Protein AF-A0A662VL07-F1 (afdb_monomer_lite)

pLDDT: mean 71.23, std 17.54, range [29.67, 93.69]

Radius of gyration: 22.95 Å; chains: 1; bounding box: 59×37×49 Å

Secondary structure (DSSP, 8-state):
-----HHHHHHHHHHS-HHHHHHHHHHTT----S-HHHHHHHHHHHS-HHHHHHHTTPPPPP-------S------------HHHHHHHHHHHHTT------SSHHHHHHHHHHHHHHHHHTTT--EEE---S---SS-PPPSEEETTTEEE-----SSHHHHHHHHHHHHHHHHH--

Foldseek 3Di:
DDADDLVVQLVVLLPDDLVVLLVLCVVLVHDSDDDSNVSSVRNSVSDDSCVSCVSVVHHHDDDDDDDDDDDDDDDDDDPPPPLVVVVVVLVVQVVPDDDDDDDAQVRVLVRSQVVLCVVCVVVVKDKDAPPPDDPPDDDDDAGIDINVRDGDHDFDDPDDVSVVVVVVVVVVVVVVPD

Structure (mmCIF, N/CA/C/O backbone):
data_AF-A0A662VL07-F1
#
_entry.id   AF-A0A662VL07-F1
#
loop_
_atom_site.group_PDB
_atom_site.id
_atom_site.type_symbol
_atom_site.label_atom_id
_atom_site.label_alt_id
_atom_site.label_comp_id
_atom_site.label_asym_id
_atom_site.label_entity_id
_atom_site.label_seq_id
_atom_site.pdbx_PDB_ins_code
_atom_site.Cartn_x
_atom_site.Cartn_y
_atom_site.Cartn_z
_atom_site.occupancy
_atom_site.B_iso_or_equiv
_atom_site.auth_seq_id
_atom_site.auth_comp_id
_atom_site.auth_asym_id
_atom_site.auth_atom_id
_atom_site.pdbx_PDB_model_num
ATOM 1 N N . MET A 1 1 ? -31.780 13.575 26.450 1.00 46.44 1 MET A N 1
ATOM 2 C CA . MET A 1 1 ? -31.490 13.233 25.039 1.00 46.44 1 MET A CA 1
ATOM 3 C C . MET A 1 1 ? -32.294 11.991 24.682 1.00 46.44 1 MET A C 1
ATOM 5 O O . MET A 1 1 ? -32.248 11.029 25.443 1.00 46.44 1 MET A O 1
ATOM 9 N N . ALA A 1 2 ? -33.112 12.054 23.628 1.00 50.84 2 ALA A N 1
ATOM 10 C CA . ALA A 1 2 ? -34.028 10.975 23.256 1.00 50.84 2 ALA A CA 1
ATOM 11 C C . ALA A 1 2 ? -33.250 9.715 22.836 1.00 50.84 2 ALA A C 1
ATOM 13 O O . ALA A 1 2 ? -32.258 9.798 22.115 1.00 50.84 2 ALA A O 1
ATOM 14 N N . LYS A 1 3 ? -33.673 8.549 23.334 1.00 58.91 3 LYS A N 1
ATOM 15 C CA . LYS A 1 3 ? -33.027 7.258 23.057 1.00 58.91 3 LYS A CA 1
ATOM 16 C C . LYS A 1 3 ? -33.346 6.824 21.624 1.00 58.91 3 LYS A C 1
ATOM 18 O O . LYS A 1 3 ? -34.518 6.778 21.264 1.00 58.91 3 LYS A O 1
ATOM 23 N N . LEU A 1 4 ? -32.336 6.440 20.837 1.00 62.88 4 LEU A N 1
ATOM 24 C CA . LEU A 1 4 ? -32.559 5.906 19.491 1.00 62.88 4 LEU A CA 1
ATOM 25 C C . LEU A 1 4 ? -33.077 4.457 19.572 1.00 62.88 4 LEU A C 1
ATOM 27 O O . LEU A 1 4 ? -32.320 3.504 19.746 1.00 62.88 4 LEU A O 1
ATOM 31 N N . THR A 1 5 ? -34.391 4.300 19.468 1.00 76.56 5 THR A N 1
ATOM 32 C CA . THR A 1 5 ? -35.091 3.020 19.289 1.00 76.56 5 THR A CA 1
ATOM 33 C C . THR A 1 5 ? -35.332 2.743 17.801 1.00 76.56 5 THR A C 1
ATOM 35 O O . THR A 1 5 ? -35.252 3.656 16.981 1.00 76.56 5 THR A O 1
ATOM 38 N N . ARG A 1 6 ? -35.675 1.500 17.418 1.00 73.12 6 ARG A N 1
ATOM 39 C CA . ARG A 1 6 ? -36.052 1.191 16.019 1.00 73.12 6 ARG A CA 1
ATOM 40 C C . ARG A 1 6 ? -37.225 2.039 15.531 1.00 73.12 6 ARG A C 1
ATOM 42 O O . ARG A 1 6 ? -37.226 2.436 14.376 1.00 73.12 6 ARG A O 1
ATOM 49 N N . LYS A 1 7 ? -38.174 2.352 16.418 1.00 75.00 7 LYS A N 1
ATOM 50 C CA . LYS A 1 7 ? -39.328 3.198 16.104 1.00 75.00 7 LYS A CA 1
ATOM 51 C C . LYS A 1 7 ? -38.905 4.640 15.810 1.00 75.00 7 LYS A C 1
ATOM 53 O O . LYS A 1 7 ? -39.209 5.152 14.745 1.00 75.00 7 LYS A O 1
ATOM 58 N N . THR A 1 8 ? -38.104 5.240 16.688 1.00 77.06 8 THR A N 1
ATOM 59 C CA . THR A 1 8 ? -37.592 6.605 16.470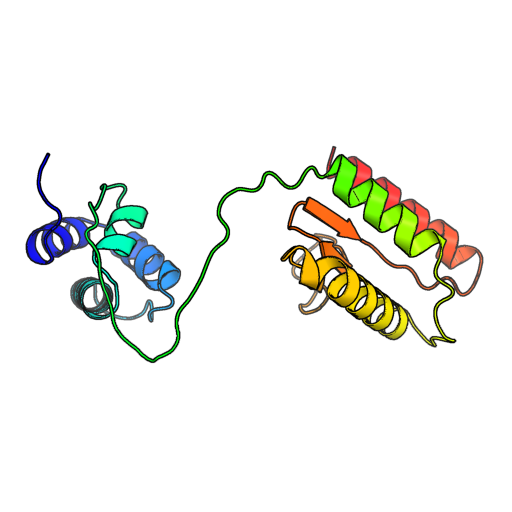 1.00 77.06 8 THR A CA 1
ATOM 60 C C . THR A 1 8 ? -36.631 6.677 15.281 1.00 77.06 8 THR A C 1
ATOM 62 O O . THR A 1 8 ? -36.611 7.666 14.568 1.00 77.06 8 THR A O 1
ATOM 65 N N . ALA A 1 9 ? -35.842 5.626 15.024 1.00 74.94 9 ALA A N 1
ATOM 66 C CA . ALA A 1 9 ? -34.992 5.554 13.836 1.00 74.94 9 ALA A CA 1
ATOM 67 C C . ALA A 1 9 ? -35.822 5.468 12.545 1.00 74.94 9 ALA A C 1
ATOM 69 O O . ALA A 1 9 ? -35.445 6.069 11.547 1.00 74.94 9 ALA A O 1
ATOM 70 N N . ALA A 1 10 ? -36.953 4.758 12.565 1.00 79.88 10 ALA A N 1
ATOM 71 C CA . ALA A 1 10 ? -37.881 4.721 11.441 1.00 79.88 10 ALA A CA 1
ATOM 72 C C . ALA A 1 10 ? -38.512 6.087 11.171 1.00 79.88 10 ALA A C 1
ATOM 74 O O . ALA A 1 10 ? -38.593 6.490 10.015 1.00 79.88 10 ALA A O 1
ATOM 75 N N . GLU A 1 11 ? -38.904 6.803 12.226 1.00 79.12 11 GLU A N 1
ATOM 76 C CA . GLU A 1 11 ? -39.433 8.167 12.131 1.00 79.12 11 GLU A CA 1
ATOM 77 C C . GLU A 1 11 ? -38.391 9.105 11.499 1.00 79.12 11 GLU A C 1
ATOM 79 O O . GLU A 1 11 ? -38.674 9.705 10.465 1.00 79.12 11 GLU A O 1
ATOM 84 N N . PHE A 1 12 ? -37.146 9.105 11.994 1.00 79.44 12 PHE A N 1
ATOM 85 C CA . PHE A 1 12 ? -36.059 9.901 11.405 1.00 79.44 12 PHE A CA 1
ATOM 86 C C . PHE A 1 12 ? -35.769 9.545 9.943 1.00 79.44 12 PHE A C 1
ATOM 88 O O . PHE A 1 12 ? -35.654 10.430 9.102 1.00 79.44 12 PHE A O 1
ATOM 95 N N . LEU A 1 13 ? -35.663 8.256 9.609 1.00 81.19 13 LEU A N 1
ATOM 96 C CA . LEU A 1 13 ? -35.407 7.832 8.229 1.00 81.19 13 LEU A CA 1
ATOM 97 C C . LEU A 1 13 ? -36.575 8.182 7.292 1.00 81.19 13 LEU A C 1
ATOM 99 O O . LEU A 1 13 ? -36.358 8.455 6.114 1.00 81.19 13 LEU A O 1
ATOM 103 N N . SER A 1 14 ? -37.808 8.201 7.795 1.00 82.81 14 SER A N 1
ATOM 104 C CA . SER A 1 14 ? -38.985 8.552 6.991 1.00 82.81 14 SER A CA 1
ATOM 105 C C . SER A 1 14 ? -39.038 10.044 6.651 1.00 82.81 14 SER A C 1
ATOM 107 O O . SER A 1 14 ? -39.623 10.410 5.628 1.00 82.81 14 SER A O 1
ATOM 109 N N . GLU A 1 15 ? -38.392 10.899 7.447 1.00 80.50 15 GLU A N 1
ATOM 110 C CA . GLU A 1 15 ? -38.257 12.338 7.183 1.00 80.50 15 GLU A CA 1
ATOM 111 C C . GLU A 1 15 ? -37.183 12.654 6.130 1.00 80.50 15 GLU A C 1
ATOM 113 O O . GLU A 1 15 ? -37.307 13.641 5.403 1.00 80.50 15 GLU A O 1
ATOM 118 N N . LEU A 1 16 ? -36.179 11.785 5.974 1.00 77.88 16 LEU A N 1
ATOM 119 C CA . LEU A 1 16 ? -35.104 11.965 4.994 1.00 77.88 16 LEU A CA 1
ATOM 120 C C . LEU A 1 16 ? -35.604 11.877 3.552 1.00 77.88 16 LEU A C 1
ATOM 122 O O . LEU A 1 16 ? -36.609 11.231 3.242 1.00 77.88 16 LEU A O 1
ATOM 126 N N . LYS A 1 17 ? -34.891 12.510 2.624 1.00 83.25 17 LYS A N 1
ATOM 127 C CA . LYS A 1 17 ? -35.193 12.416 1.193 1.00 83.25 17 LYS A CA 1
ATOM 128 C C . LYS A 1 17 ? -34.820 11.039 0.657 1.00 83.25 17 LYS A C 1
ATOM 130 O O . LYS A 1 17 ? -33.956 10.339 1.175 1.00 83.25 17 LYS A O 1
ATOM 135 N N . ARG A 1 18 ? -35.472 10.640 -0.438 1.00 78.94 18 ARG A N 1
ATOM 136 C CA . ARG A 1 18 ? -35.228 9.333 -1.065 1.00 78.94 18 ARG A CA 1
ATOM 137 C C . ARG A 1 18 ? -33.759 9.146 -1.454 1.00 78.94 18 ARG A C 1
ATOM 139 O O . ARG A 1 18 ? -33.262 8.034 -1.341 1.00 78.94 18 ARG A O 1
ATOM 146 N N . ASP A 1 19 ? -33.078 10.200 -1.892 1.00 74.69 19 ASP A N 1
ATOM 147 C CA . ASP A 1 19 ? -31.667 10.113 -2.277 1.00 74.69 19 ASP A CA 1
ATOM 148 C C . ASP A 1 19 ? -30.738 9.996 -1.061 1.00 74.69 19 ASP A C 1
ATOM 150 O O . ASP A 1 19 ? -29.840 9.162 -1.078 1.00 74.69 19 ASP A O 1
ATOM 154 N N . GLU A 1 20 ? -31.044 10.673 0.048 1.00 73.75 20 GLU A N 1
ATOM 155 C CA . GLU A 1 20 ? -30.339 10.488 1.329 1.00 73.75 20 GLU A CA 1
ATOM 156 C C . GLU A 1 20 ? -30.501 9.047 1.843 1.00 73.75 20 GLU A C 1
ATOM 158 O O . GLU A 1 20 ? -29.554 8.422 2.315 1.00 73.75 20 GLU A O 1
ATOM 163 N N . LEU A 1 21 ? -31.687 8.454 1.674 1.00 76.62 21 LEU A N 1
ATOM 164 C CA . LEU A 1 21 ? -31.917 7.045 2.003 1.00 76.62 21 LEU A CA 1
ATOM 165 C C . LEU A 1 21 ? -31.136 6.089 1.097 1.00 76.62 21 LEU A C 1
ATOM 167 O O . LEU A 1 21 ? -30.690 5.044 1.566 1.00 76.62 21 LEU A O 1
ATOM 171 N N . LYS A 1 22 ? -30.936 6.426 -0.183 1.00 79.06 22 LYS A N 1
ATOM 172 C CA . LYS A 1 22 ? -30.072 5.635 -1.072 1.00 79.06 22 LYS A CA 1
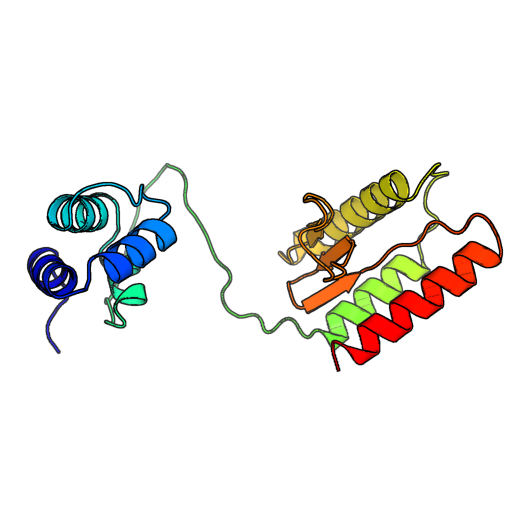ATOM 173 C C . LYS A 1 22 ? -28.615 5.727 -0.652 1.00 79.06 22 LYS A C 1
ATOM 175 O O . LYS A 1 22 ? -27.933 4.710 -0.680 1.00 79.06 22 LYS A O 1
ATOM 180 N N . GLU A 1 23 ? -28.148 6.905 -0.250 1.00 74.50 23 GLU A N 1
ATOM 181 C CA . GLU A 1 23 ? -26.790 7.082 0.263 1.00 74.50 23 GLU A CA 1
ATOM 182 C C . GLU A 1 23 ? -26.580 6.262 1.535 1.00 74.50 23 GLU A C 1
ATOM 184 O O . GLU A 1 23 ? -25.620 5.501 1.618 1.00 74.50 23 GLU A O 1
ATOM 189 N N . ILE A 1 24 ? -27.525 6.315 2.479 1.00 74.94 24 ILE A N 1
ATOM 190 C CA . ILE A 1 24 ? -27.494 5.492 3.695 1.00 74.94 24 ILE A CA 1
ATOM 191 C C . ILE A 1 24 ? -27.516 4.003 3.339 1.00 74.94 24 ILE A C 1
ATOM 193 O O . ILE A 1 24 ? -26.668 3.252 3.817 1.00 74.94 24 ILE A O 1
ATOM 197 N N . ALA A 1 25 ? -28.420 3.561 2.462 1.00 75.44 25 ALA A N 1
ATOM 198 C CA . ALA A 1 25 ? -28.446 2.176 1.995 1.00 75.44 25 ALA A CA 1
ATOM 199 C C . ALA A 1 25 ? -27.106 1.766 1.356 1.00 75.44 25 ALA A C 1
ATOM 201 O O . ALA A 1 25 ? -26.572 0.712 1.699 1.00 75.44 25 ALA A O 1
ATOM 202 N N . SER A 1 26 ? -26.521 2.619 0.512 1.00 74.81 26 SER A N 1
ATOM 203 C CA . SER A 1 26 ? -25.231 2.384 -0.144 1.00 74.81 26 SER A CA 1
ATOM 204 C C . SER A 1 26 ? -24.075 2.306 0.853 1.00 74.81 26 SER A C 1
ATOM 206 O O . SER A 1 26 ? -23.217 1.437 0.713 1.00 74.81 26 SER A O 1
ATOM 208 N N . MET A 1 27 ? -24.060 3.159 1.883 1.00 71.19 27 MET A N 1
ATOM 209 C CA . MET A 1 27 ? -23.063 3.117 2.962 1.00 71.19 27 MET A CA 1
ATOM 210 C C . MET A 1 27 ? -23.091 1.783 3.716 1.00 71.19 27 MET A C 1
ATOM 212 O O . MET A 1 27 ? -22.056 1.305 4.176 1.00 71.19 27 MET A O 1
ATOM 216 N N . PHE A 1 28 ? -24.266 1.159 3.813 1.00 74.12 28 PHE A N 1
ATOM 217 C CA . PHE A 1 28 ? -24.436 -0.167 4.404 1.00 74.12 28 PHE A CA 1
ATOM 218 C C . PHE A 1 28 ? -24.341 -1.316 3.387 1.00 74.12 28 PHE A C 1
ATOM 220 O O . PHE A 1 28 ? -24.579 -2.466 3.755 1.00 74.12 28 PHE A O 1
ATOM 227 N N . GLY A 1 29 ? -23.994 -1.035 2.125 1.00 70.50 29 GLY A N 1
ATOM 228 C CA . GLY A 1 29 ? -23.894 -2.042 1.063 1.00 70.50 29 GLY A CA 1
ATOM 229 C C . GLY A 1 29 ? -25.236 -2.674 0.681 1.00 70.50 29 GLY A C 1
ATOM 230 O O . GLY A 1 29 ? -25.275 -3.783 0.152 1.00 70.50 29 GLY A O 1
ATOM 231 N N . LEU A 1 30 ? -26.347 -1.999 0.978 1.00 79.62 30 LEU A N 1
ATOM 232 C CA . LEU A 1 30 ? -27.693 -2.462 0.673 1.00 79.62 30 LEU A CA 1
ATOM 233 C C . LEU A 1 30 ? -28.115 -1.990 -0.724 1.00 79.62 30 LEU A C 1
ATOM 235 O O . LEU A 1 30 ? -27.725 -0.903 -1.157 1.00 79.62 30 LEU A O 1
ATOM 239 N N . PRO A 1 31 ? -28.968 -2.759 -1.423 1.00 76.19 31 PRO A N 1
ATOM 240 C CA . PRO A 1 31 ? -29.555 -2.316 -2.681 1.00 76.19 31 PRO A CA 1
ATOM 241 C C . PRO A 1 31 ? -30.209 -0.932 -2.550 1.00 76.19 31 PRO A C 1
ATOM 243 O O . PRO A 1 31 ? -30.966 -0.687 -1.609 1.00 76.19 31 PRO A O 1
ATOM 246 N N . ILE A 1 32 ? -29.941 -0.046 -3.512 1.00 80.81 32 ILE A N 1
ATOM 247 C CA . ILE A 1 32 ? -30.424 1.352 -3.542 1.00 80.81 32 ILE A CA 1
ATOM 248 C C . ILE A 1 32 ? -31.699 1.544 -4.384 1.00 80.81 32 ILE A C 1
ATOM 250 O O . ILE A 1 32 ? -32.211 2.654 -4.533 1.00 80.81 32 ILE A O 1
ATOM 254 N N . SER A 1 33 ? -32.209 0.466 -4.976 1.00 73.81 33 SER A N 1
ATOM 255 C CA . SER A 1 33 ? -33.427 0.460 -5.786 1.00 73.81 33 SER A CA 1
ATOM 256 C C . SER A 1 33 ? -34.682 0.288 -4.924 1.00 73.81 33 SER A C 1
ATOM 258 O O . SER A 1 33 ? -34.622 -0.260 -3.821 1.00 73.81 33 SER A O 1
ATOM 260 N N . GLY A 1 34 ? -35.829 0.735 -5.438 1.00 79.94 34 GLY A N 1
ATOM 261 C CA . GLY A 1 34 ? -37.125 0.590 -4.769 1.00 79.94 34 GLY A CA 1
ATOM 262 C C . GLY A 1 34 ? -37.756 1.902 -4.310 1.00 79.94 34 GLY A C 1
ATOM 263 O O . GLY A 1 34 ? -37.287 3.004 -4.644 1.00 79.94 34 GLY A O 1
ATOM 264 N N . THR A 1 35 ? -38.860 1.766 -3.582 1.00 84.00 35 THR A N 1
ATOM 265 C CA . THR A 1 35 ? -39.628 2.878 -3.008 1.00 84.00 35 THR A CA 1
ATOM 266 C C . THR A 1 35 ? -38.966 3.420 -1.739 1.00 84.00 35 THR A C 1
ATOM 268 O O . THR A 1 35 ? -38.038 2.829 -1.184 1.00 84.00 35 THR A O 1
ATOM 271 N N . LYS A 1 36 ? -39.413 4.594 -1.285 1.00 79.94 36 LYS A N 1
ATOM 272 C CA . LYS A 1 36 ? -38.879 5.226 -0.072 1.00 79.94 36 LYS A CA 1
ATOM 273 C C . LYS A 1 36 ? -39.073 4.320 1.152 1.00 79.94 36 LYS A C 1
ATOM 275 O O . LYS A 1 36 ? -38.124 4.087 1.893 1.00 79.94 36 LYS A O 1
ATOM 280 N N . ASP A 1 37 ? -40.261 3.744 1.293 1.00 81.62 37 ASP A N 1
ATOM 281 C CA . ASP A 1 37 ? -40.617 2.882 2.424 1.00 81.62 37 ASP A CA 1
ATOM 282 C C . ASP A 1 37 ? -39.865 1.546 2.395 1.00 81.62 37 ASP A C 1
ATOM 284 O O . ASP A 1 37 ? -39.450 1.032 3.439 1.00 81.62 37 ASP A O 1
ATOM 288 N N . GLU A 1 38 ? -39.607 1.011 1.196 1.00 80.06 38 GLU A N 1
ATOM 289 C CA . GLU A 1 38 ? -38.744 -0.157 1.011 1.00 80.06 38 GLU A CA 1
ATOM 290 C C . GLU A 1 38 ? -37.308 0.129 1.451 1.00 80.06 38 GLU A C 1
ATOM 292 O O . GLU A 1 38 ? -36.702 -0.710 2.118 1.00 80.06 38 GLU A O 1
ATOM 297 N N . LEU A 1 39 ? -36.764 1.309 1.126 1.00 80.94 39 LEU A N 1
ATOM 298 C CA . LEU A 1 39 ? -35.425 1.713 1.559 1.00 80.94 39 LEU A CA 1
ATOM 299 C C . LEU A 1 39 ? -35.356 1.857 3.083 1.00 80.94 39 LEU A C 1
ATOM 301 O O . LEU A 1 39 ? -34.456 1.286 3.696 1.00 80.94 39 LEU A O 1
ATOM 305 N N . VAL A 1 40 ? -36.328 2.529 3.711 1.00 83.75 40 VAL A N 1
ATOM 306 C CA . VAL A 1 40 ? -36.390 2.670 5.179 1.00 83.75 40 VAL A CA 1
ATOM 307 C C . VAL A 1 40 ? -36.466 1.299 5.857 1.00 83.75 40 VAL A C 1
ATOM 309 O O . VAL A 1 40 ? -35.671 0.996 6.751 1.00 83.75 40 VAL A O 1
ATOM 312 N N . SER A 1 41 ? -37.368 0.432 5.393 1.00 82.25 41 SER A N 1
ATOM 313 C CA . SER A 1 41 ? -37.545 -0.916 5.944 1.00 82.25 41 SER A CA 1
ATOM 314 C C . SER A 1 41 ? -36.288 -1.770 5.779 1.00 82.25 41 SER A C 1
ATOM 316 O O . SER A 1 41 ? -35.878 -2.473 6.708 1.00 82.25 41 SER A O 1
ATOM 318 N N . ARG A 1 42 ? -35.632 -1.679 4.616 1.00 84.88 42 ARG A N 1
ATOM 319 C CA . ARG A 1 42 ? -34.394 -2.405 4.308 1.00 84.88 42 ARG A CA 1
ATOM 320 C C . ARG A 1 42 ? -33.248 -1.948 5.198 1.00 84.88 42 ARG A C 1
ATOM 322 O O . ARG A 1 42 ? -32.543 -2.797 5.743 1.00 84.88 42 ARG A O 1
ATOM 329 N N . ILE A 1 43 ? -33.105 -0.639 5.384 1.00 82.12 43 ILE A N 1
ATOM 330 C CA . ILE A 1 43 ? -32.102 -0.046 6.265 1.00 82.12 43 ILE A CA 1
ATOM 331 C C . ILE A 1 43 ? -32.343 -0.511 7.707 1.00 82.12 43 ILE A C 1
ATOM 333 O O . ILE A 1 43 ? -31.445 -1.081 8.317 1.00 82.12 43 ILE A O 1
ATOM 337 N N . LEU A 1 44 ? -33.555 -0.390 8.251 1.00 84.19 44 LEU A N 1
ATOM 338 C CA . LEU A 1 44 ? -33.835 -0.782 9.643 1.00 84.19 44 LEU A CA 1
ATOM 339 C C . LEU A 1 44 ? -33.680 -2.283 9.918 1.00 84.19 44 LEU A C 1
ATOM 341 O O . LEU A 1 44 ? -33.315 -2.673 11.031 1.00 84.19 44 LEU A O 1
ATOM 345 N N . SER A 1 45 ? -33.980 -3.120 8.923 1.00 79.88 45 SER A N 1
ATOM 346 C CA . SER A 1 45 ? -33.937 -4.580 9.067 1.00 79.88 45 SER A CA 1
ATOM 347 C C . SER A 1 45 ? -32.518 -5.131 8.970 1.00 79.88 45 SER A C 1
ATOM 349 O O . SER A 1 45 ? -32.180 -6.074 9.683 1.00 79.88 45 SER A O 1
ATOM 351 N N . ASN A 1 46 ? -31.679 -4.528 8.123 1.00 77.25 46 ASN A N 1
ATOM 352 C CA . ASN A 1 46 ? -30.339 -5.039 7.824 1.00 77.25 46 ASN A CA 1
ATOM 353 C C . ASN A 1 46 ? -29.212 -4.267 8.518 1.00 77.25 46 ASN A C 1
ATOM 355 O O . ASN A 1 46 ? -28.056 -4.677 8.445 1.00 77.25 46 ASN A O 1
ATOM 359 N N . THR A 1 47 ? -29.521 -3.175 9.218 1.00 78.69 47 THR A N 1
ATOM 360 C CA . THR A 1 47 ? -28.515 -2.389 9.940 1.00 78.69 47 THR A CA 1
ATOM 361 C C . THR A 1 47 ? -28.710 -2.468 11.447 1.00 78.69 47 THR A C 1
ATOM 363 O O . THR A 1 47 ? -29.813 -2.609 11.986 1.00 78.69 47 THR A O 1
ATOM 366 N N . LYS A 1 48 ? -27.592 -2.383 12.169 1.00 79.38 48 LYS A N 1
ATOM 367 C CA . LYS A 1 48 ? -27.614 -2.272 13.625 1.00 79.38 48 LYS A CA 1
ATOM 368 C C . LYS A 1 48 ? -27.896 -0.824 13.985 1.00 79.38 48 LYS A C 1
ATOM 370 O O . LYS A 1 48 ? -27.241 0.074 13.466 1.00 79.38 48 LYS A O 1
ATOM 375 N N . LEU A 1 49 ? -28.786 -0.608 14.953 1.00 71.44 49 LEU A N 1
ATOM 376 C CA . LEU A 1 49 ? -29.090 0.727 15.478 1.00 71.44 49 LEU A CA 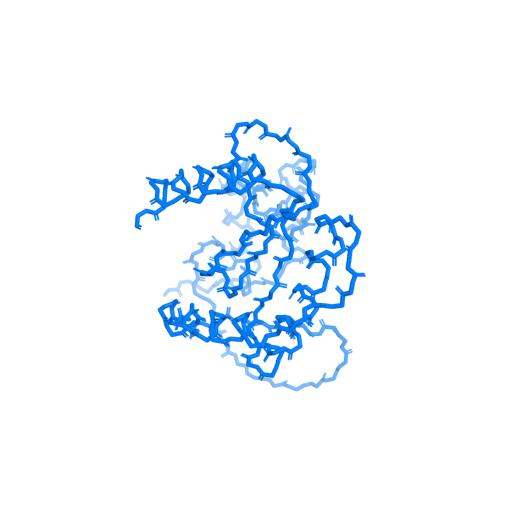1
ATOM 377 C C . LEU A 1 49 ? -27.830 1.496 15.882 1.00 71.44 49 LEU A C 1
ATOM 379 O O . LEU A 1 49 ? -27.768 2.695 15.670 1.00 71.44 49 LEU A O 1
ATOM 383 N N . SER A 1 50 ? -26.810 0.817 16.415 1.00 69.81 50 SER A N 1
ATOM 384 C CA . SER A 1 50 ? -25.540 1.444 16.790 1.00 69.81 50 SER A CA 1
ATOM 385 C C . SER A 1 50 ? -24.749 2.003 15.609 1.00 69.81 50 SER A C 1
ATOM 387 O O . SER A 1 50 ? -23.991 2.950 15.776 1.00 69.81 50 SER A O 1
ATOM 389 N N . ASP A 1 51 ? -24.871 1.382 14.440 1.00 70.12 51 ASP A N 1
ATOM 390 C CA . ASP A 1 51 ? -24.171 1.815 13.234 1.00 70.12 51 ASP A CA 1
ATOM 391 C C . ASP A 1 51 ? -25.020 2.836 12.474 1.00 70.12 51 ASP A C 1
ATOM 393 O O . ASP A 1 51 ? -24.494 3.847 12.019 1.00 70.12 51 ASP A O 1
ATOM 397 N N . LEU A 1 52 ? -26.344 2.658 12.480 1.00 75.25 52 LEU A N 1
ATOM 398 C CA . LEU A 1 52 ? -27.290 3.650 11.984 1.00 75.25 52 LEU A CA 1
ATOM 399 C C . LEU A 1 52 ? -27.178 4.983 12.737 1.00 75.25 52 LEU A C 1
ATOM 401 O O . LEU A 1 52 ? -27.166 6.045 12.128 1.00 75.25 52 LEU A O 1
ATOM 405 N N . ALA A 1 53 ? -27.037 4.925 14.062 1.00 72.50 53 ALA A N 1
ATOM 406 C CA . ALA A 1 53 ? -26.894 6.104 14.903 1.00 72.50 53 ALA A CA 1
ATOM 407 C C . ALA A 1 53 ? -25.640 6.915 14.539 1.00 72.50 53 ALA A C 1
ATOM 409 O O . ALA A 1 53 ? -25.697 8.136 14.525 1.00 72.50 53 ALA A O 1
ATOM 410 N N . LYS A 1 54 ? -24.532 6.261 14.159 1.00 70.94 54 LYS A N 1
ATOM 411 C CA . LYS A 1 54 ? -23.310 6.959 13.719 1.00 70.94 54 LYS A CA 1
ATOM 412 C C . LYS A 1 54 ? -23.525 7.721 12.418 1.00 70.94 54 LYS A C 1
ATOM 414 O O . LYS A 1 54 ? -23.058 8.847 12.309 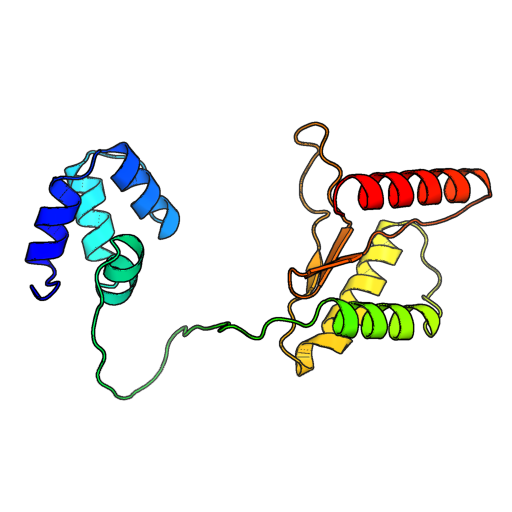1.00 70.94 54 LYS A O 1
ATOM 419 N N . VAL A 1 55 ? -24.234 7.117 11.465 1.00 70.88 55 VAL A N 1
ATOM 420 C CA . VAL A 1 55 ? -24.551 7.751 10.176 1.00 70.88 55 VAL A CA 1
ATOM 421 C C . VAL A 1 55 ? -25.541 8.901 10.368 1.00 70.88 55 VAL A C 1
ATOM 423 O O . VAL A 1 55 ? -25.374 9.960 9.781 1.00 70.88 55 VAL A O 1
ATOM 426 N N . LEU A 1 56 ? -26.522 8.730 11.256 1.00 67.50 56 LEU A N 1
ATOM 427 C CA . LEU A 1 56 ? -27.501 9.764 11.602 1.00 67.50 56 LEU A CA 1
ATOM 428 C C . LEU A 1 56 ? -26.973 10.804 12.615 1.00 67.50 56 LEU A C 1
ATOM 430 O O . LEU A 1 56 ? -27.721 11.689 13.020 1.00 67.50 56 LEU A O 1
ATOM 434 N N . GLY A 1 57 ? -25.715 10.707 13.063 1.00 60.50 57 GLY A N 1
ATOM 435 C CA . GLY A 1 57 ? -25.109 11.651 14.015 1.00 60.50 57 GLY A CA 1
ATOM 436 C C . GLY A 1 57 ? -25.645 11.579 15.456 1.00 60.50 57 GLY A C 1
ATOM 437 O O . GLY A 1 57 ? -25.420 12.493 16.249 1.00 60.50 57 GLY A O 1
ATOM 438 N N . VAL A 1 58 ? -26.336 10.500 15.833 1.00 54.62 58 VAL A N 1
ATOM 439 C CA . VAL A 1 58 ? -26.921 10.287 17.168 1.00 54.62 58 VAL A CA 1
ATOM 440 C C . VAL A 1 58 ? -26.050 9.305 17.965 1.00 54.62 58 VAL A C 1
ATOM 442 O O . VAL A 1 58 ? -25.630 8.276 17.450 1.00 54.62 58 VAL A O 1
ATOM 445 N N . LYS A 1 59 ? -25.743 9.582 19.239 1.00 39.28 59 LYS A N 1
ATOM 446 C CA . LYS A 1 59 ? -24.886 8.706 20.070 1.00 39.28 59 LYS A CA 1
ATOM 447 C C . LYS A 1 59 ? -25.652 7.462 20.566 1.00 39.28 59 LYS A C 1
ATOM 449 O O . LYS A 1 59 ? -26.634 7.634 21.289 1.00 39.28 59 LYS A O 1
ATOM 454 N N . PRO A 1 60 ? -25.207 6.221 20.282 1.00 40.84 60 PRO A N 1
ATOM 455 C CA . PRO A 1 60 ? -25.719 5.028 20.952 1.00 40.84 60 PRO A CA 1
ATOM 456 C C . PRO A 1 60 ? -24.799 4.635 22.122 1.00 40.84 60 PRO A C 1
ATOM 458 O O . PRO A 1 60 ? -23.586 4.524 21.947 1.00 40.84 60 PRO A O 1
ATOM 461 N N . GLU A 1 61 ? -25.356 4.381 23.311 1.00 42.84 61 GLU A N 1
ATOM 462 C CA . GLU A 1 61 ? -24.580 3.806 24.419 1.00 42.84 61 GLU A CA 1
ATOM 463 C C . GLU A 1 61 ? -24.621 2.273 24.447 1.00 42.84 61 GLU A C 1
ATOM 465 O O . GLU A 1 61 ? -25.636 1.625 24.194 1.00 42.84 61 GLU A O 1
ATOM 470 N N . SER A 1 62 ? -23.461 1.715 24.782 1.00 46.59 62 SER A N 1
ATOM 471 C CA . SER A 1 62 ? -23.093 0.302 24.825 1.00 46.59 62 SER A CA 1
ATOM 472 C C . SER A 1 62 ? -23.175 -0.304 26.230 1.00 46.59 62 SER A C 1
ATOM 474 O O . SER A 1 62 ? -22.703 0.324 27.175 1.00 46.59 62 SER A O 1
ATOM 476 N N . LYS A 1 63 ? -23.586 -1.579 26.350 1.00 34.00 63 LYS A N 1
ATOM 477 C CA . LYS A 1 63 ? -23.149 -2.501 27.425 1.00 34.00 63 LYS A CA 1
ATOM 478 C C . LYS A 1 63 ? -22.920 -3.935 26.895 1.00 34.00 63 LYS A C 1
ATOM 480 O O . LYS A 1 63 ? -23.546 -4.358 25.932 1.00 34.00 63 LYS A O 1
ATOM 485 N N . GLN A 1 64 ? -21.939 -4.594 27.522 1.00 35.31 64 GLN A N 1
ATOM 486 C CA . GLN A 1 64 ? -21.274 -5.898 27.280 1.00 35.31 64 GLN A CA 1
ATOM 487 C C . GLN A 1 64 ? -22.255 -7.104 27.358 1.00 35.31 64 GLN A C 1
ATOM 489 O O . GLN A 1 64 ? -23.301 -6.940 27.968 1.00 35.31 64 GLN A O 1
ATOM 494 N N . LYS A 1 65 ? -22.053 -8.330 26.829 1.00 34.94 65 LYS A N 1
ATOM 495 C CA . LYS A 1 65 ? -20.941 -9.322 26.895 1.00 34.94 65 LYS A CA 1
ATOM 496 C C . LYS A 1 65 ? -21.352 -10.569 26.039 1.00 34.94 65 LYS A C 1
ATOM 498 O O . LYS A 1 65 ? -22.549 -10.805 25.988 1.00 34.94 65 LYS A O 1
ATOM 503 N N . LYS A 1 66 ? -20.376 -11.321 25.471 1.00 31.50 66 LYS A N 1
ATOM 504 C CA . LYS A 1 66 ? -20.270 -12.811 25.270 1.00 31.50 66 LYS A CA 1
ATOM 505 C C . LYS A 1 66 ? -21.496 -13.609 24.727 1.00 31.50 66 LYS A C 1
ATOM 507 O O . LYS A 1 66 ? -22.589 -13.417 25.218 1.00 31.50 66 LYS A O 1
ATOM 512 N N . ASP A 1 67 ? -21.454 -14.521 23.751 1.00 29.67 67 ASP A N 1
ATOM 513 C CA . ASP A 1 67 ? -20.430 -15.450 23.255 1.00 29.67 67 ASP A CA 1
ATOM 514 C C . ASP A 1 67 ? -20.662 -15.822 21.766 1.00 29.67 67 ASP A C 1
ATOM 516 O O . ASP A 1 67 ? -21.770 -15.749 21.246 1.00 29.67 67 ASP A O 1
ATOM 520 N N . GLU A 1 68 ? -19.547 -16.195 21.136 1.00 32.41 68 GLU A N 1
ATOM 521 C CA . GLU A 1 68 ? -19.325 -17.170 20.055 1.00 32.41 68 GLU A CA 1
ATOM 522 C C . GLU A 1 68 ? -19.992 -17.085 18.663 1.00 32.41 68 GLU A C 1
ATOM 524 O O . GLU A 1 68 ? -21.195 -17.163 18.453 1.00 32.41 68 GLU A O 1
ATOM 529 N N . MET A 1 69 ? -19.067 -17.049 17.693 1.00 36.72 69 MET A N 1
ATOM 530 C CA . MET A 1 69 ? -19.128 -17.595 16.337 1.00 36.72 69 MET A CA 1
ATOM 531 C C . MET A 1 69 ? -20.247 -17.091 15.426 1.00 36.72 69 MET A C 1
ATOM 533 O O . MET A 1 69 ? -21.254 -17.748 15.193 1.00 36.72 69 MET A O 1
ATOM 537 N N . SER A 1 70 ? -19.953 -15.995 14.725 1.00 32.41 70 SER A N 1
ATOM 538 C CA . SER A 1 70 ? -19.565 -16.079 13.305 1.00 32.41 70 SER A CA 1
ATOM 539 C C . SER A 1 70 ? -19.309 -14.681 12.735 1.00 32.41 70 SER A C 1
ATOM 541 O O . SER A 1 70 ? -20.130 -13.778 12.856 1.00 32.41 70 SER A O 1
ATOM 543 N N . GLN A 1 71 ? -18.137 -14.529 12.112 1.00 33.84 71 GLN A N 1
ATOM 544 C CA . GLN A 1 71 ? -17.774 -13.448 11.184 1.00 33.84 71 GLN A CA 1
ATOM 545 C C . GLN A 1 71 ? -17.798 -12.028 11.784 1.00 33.84 71 GLN A C 1
ATOM 547 O O . GLN A 1 71 ? -18.445 -11.093 11.318 1.00 33.84 71 GLN A O 1
ATOM 552 N N . ALA A 1 72 ? -17.022 -11.873 12.854 1.00 32.59 72 ALA A N 1
ATOM 553 C CA . ALA A 1 72 ? -16.575 -10.597 13.395 1.00 32.59 72 ALA A CA 1
ATOM 554 C C . ALA A 1 72 ? -15.339 -10.118 12.588 1.00 32.59 72 ALA A C 1
ATOM 556 O O . ALA A 1 72 ? -14.401 -10.887 12.425 1.00 32.59 72 ALA A O 1
ATOM 557 N N . LYS A 1 73 ? -15.365 -8.926 11.959 1.00 38.31 73 LYS A N 1
ATOM 558 C CA . LYS A 1 73 ? -14.969 -7.627 12.562 1.00 38.31 73 LYS A CA 1
ATOM 559 C C . LYS A 1 73 ? -13.445 -7.586 12.843 1.00 38.31 73 LYS A C 1
ATOM 561 O O . LYS A 1 73 ? -12.911 -8.508 13.429 1.00 38.31 73 LYS A O 1
ATOM 566 N N . GLN A 1 74 ? -12.684 -6.521 12.580 1.00 39.03 74 GLN A N 1
ATOM 567 C CA . GLN A 1 74 ? -12.913 -5.167 13.089 1.00 39.03 74 GLN A CA 1
ATOM 568 C C . GLN A 1 74 ? -11.663 -4.286 12.862 1.00 39.03 74 GLN A C 1
ATOM 570 O O . GLN A 1 74 ? -10.547 -4.782 12.970 1.00 39.03 74 GLN A O 1
ATOM 575 N N . LYS A 1 75 ? -11.912 -2.967 12.840 1.00 31.47 75 LYS A N 1
ATOM 576 C CA . LYS A 1 75 ? -11.112 -1.884 13.455 1.00 31.47 75 LYS A CA 1
ATOM 577 C C . LYS A 1 75 ? -9.779 -1.492 12.815 1.00 31.47 75 LYS A C 1
ATOM 579 O O . LYS A 1 75 ? -8.802 -2.218 12.929 1.00 31.47 75 LYS A O 1
ATOM 584 N N . LYS A 1 76 ? -9.702 -0.202 12.491 1.00 32.78 76 LYS A N 1
ATOM 585 C CA . LYS A 1 76 ? -8.779 0.774 13.103 1.00 32.78 76 LYS A CA 1
ATOM 586 C C . LYS A 1 76 ? -9.543 2.106 13.155 1.00 32.78 76 LYS A C 1
ATOM 588 O O . LYS A 1 76 ? -10.111 2.480 12.145 1.00 32.78 76 LYS A O 1
ATOM 593 N N . GLN A 1 77 ? -9.839 2.754 14.284 1.00 30.73 77 GLN A N 1
ATOM 594 C CA . GLN A 1 77 ? -9.062 3.031 15.496 1.00 30.73 77 GLN A CA 1
ATOM 595 C C . GLN A 1 77 ? -7.771 3.764 15.141 1.00 30.73 77 GLN A C 1
ATOM 597 O O . GLN A 1 77 ? -6.799 3.134 14.729 1.00 30.73 77 GLN A O 1
ATOM 602 N N . ASP A 1 78 ? -7.839 5.087 15.286 1.00 31.19 78 ASP A N 1
ATOM 603 C CA . ASP A 1 78 ? -6.763 6.058 15.144 1.00 31.19 78 ASP A CA 1
ATOM 604 C C . ASP A 1 78 ? -5.482 5.569 15.825 1.00 31.19 78 ASP A C 1
ATOM 606 O O . ASP A 1 78 ? -5.318 5.617 17.043 1.00 31.19 78 ASP A O 1
ATOM 610 N N . SER A 1 79 ? -4.555 5.077 15.017 1.00 40.44 79 SER A N 1
ATOM 611 C CA . SER A 1 79 ? -3.159 5.424 15.203 1.00 40.44 79 SER A CA 1
ATOM 612 C C . SER A 1 79 ? -2.898 6.409 14.086 1.00 40.44 79 SER A C 1
ATOM 614 O O . SER A 1 79 ? -2.933 5.993 12.928 1.00 40.44 79 SER A O 1
ATOM 616 N N . GLU A 1 80 ? -2.701 7.680 14.405 1.00 51.16 80 GLU A N 1
ATOM 617 C CA . GLU A 1 80 ? -2.100 8.622 13.471 1.00 51.16 80 GLU A CA 1
ATOM 618 C C . GLU A 1 80 ? -0.790 7.968 13.010 1.00 51.16 80 GLU A C 1
ATOM 620 O O . GLU A 1 80 ? 0.170 7.820 13.773 1.00 51.16 80 GLU A O 1
ATOM 625 N N . VAL A 1 81 ? -0.818 7.362 11.822 1.00 58.00 81 VAL A N 1
ATOM 626 C CA . VAL A 1 81 ? 0.353 6.715 11.253 1.00 58.00 81 VAL A CA 1
ATOM 627 C C . VAL A 1 81 ? 1.278 7.873 10.958 1.00 58.00 81 VAL A C 1
ATOM 629 O O . VAL A 1 81 ? 1.008 8.636 10.039 1.00 58.00 81 VAL A O 1
ATOM 632 N N . ASP A 1 82 ? 2.322 8.036 11.770 1.00 80.00 82 ASP A N 1
ATOM 633 C CA . ASP A 1 82 ? 3.356 9.033 11.518 1.00 80.00 82 ASP A CA 1
ATOM 634 C C . ASP A 1 82 ? 3.940 8.755 10.128 1.00 80.00 82 ASP A C 1
ATOM 636 O O . ASP A 1 82 ? 4.780 7.864 9.941 1.00 80.00 82 ASP A O 1
ATOM 640 N N . ALA A 1 83 ? 3.433 9.499 9.143 1.00 80.81 83 ALA A N 1
ATOM 641 C CA . ALA A 1 83 ? 3.734 9.319 7.735 1.00 80.81 83 ALA A CA 1
ATOM 642 C C . ALA A 1 83 ? 5.232 9.499 7.487 1.00 80.81 83 ALA A C 1
ATOM 644 O O . ALA A 1 83 ? 5.820 8.761 6.701 1.00 80.81 83 ALA A O 1
ATOM 645 N N . SER A 1 84 ? 5.883 10.395 8.237 1.00 83.31 84 SER A N 1
ATOM 646 C CA . SER A 1 84 ? 7.325 10.628 8.152 1.00 83.31 84 SER A CA 1
ATOM 647 C C . SER A 1 84 ? 8.126 9.424 8.640 1.00 83.31 84 SER A C 1
ATOM 649 O O . SER A 1 84 ? 9.113 9.022 8.011 1.00 83.31 84 SER A O 1
ATOM 651 N N . LYS A 1 85 ? 7.722 8.814 9.759 1.00 87.31 85 LYS A N 1
ATOM 652 C CA . LYS A 1 85 ? 8.372 7.601 10.277 1.00 87.31 85 LYS A CA 1
ATOM 653 C C . LYS A 1 85 ? 8.124 6.400 9.368 1.00 87.31 85 LYS A C 1
ATOM 655 O O . LYS A 1 85 ? 9.063 5.646 9.101 1.00 87.31 85 LYS A O 1
ATOM 660 N N . LEU A 1 86 ? 6.896 6.247 8.872 1.00 88.06 86 LEU A N 1
ATOM 661 C CA . LEU A 1 86 ? 6.525 5.188 7.937 1.00 88.06 86 LEU A CA 1
ATOM 662 C C . LEU A 1 86 ? 7.302 5.314 6.618 1.00 88.06 86 LEU A C 1
ATOM 664 O O . LEU A 1 86 ? 7.909 4.339 6.176 1.00 88.06 86 LEU A O 1
ATOM 668 N N . PHE A 1 87 ? 7.378 6.519 6.049 1.00 88.44 87 PHE A N 1
ATOM 669 C CA . PHE A 1 87 ? 8.150 6.819 4.843 1.00 88.44 87 PHE A CA 1
ATOM 670 C C . PHE A 1 87 ? 9.627 6.446 5.011 1.00 88.44 87 PHE A C 1
ATOM 672 O O . PHE A 1 87 ? 10.183 5.705 4.199 1.00 88.44 87 PHE A O 1
ATOM 679 N N . LYS A 1 88 ? 10.262 6.879 6.110 1.00 91.56 88 LYS A N 1
ATOM 680 C CA . LYS A 1 88 ? 11.665 6.539 6.408 1.00 91.56 88 LYS A CA 1
ATOM 681 C C . LYS A 1 88 ? 11.883 5.029 6.514 1.00 91.56 88 LYS A C 1
ATOM 683 O O . LYS A 1 88 ? 12.920 4.528 6.076 1.00 91.56 88 LYS A O 1
ATOM 688 N N . GLU A 1 89 ? 10.933 4.299 7.095 1.00 92.69 89 GLU A N 1
ATOM 689 C CA . GLU A 1 89 ? 11.011 2.842 7.195 1.00 92.69 89 GLU A CA 1
ATOM 690 C C . GLU A 1 89 ? 10.895 2.159 5.826 1.00 92.69 89 GLU A C 1
ATOM 692 O O . GLU A 1 89 ? 11.707 1.279 5.530 1.00 92.69 89 GLU A O 1
ATOM 697 N N . ILE A 1 90 ? 9.950 2.595 4.986 1.00 92.00 90 ILE A N 1
ATOM 698 C CA . ILE A 1 90 ? 9.772 2.096 3.613 1.00 92.00 90 ILE A CA 1
ATOM 699 C C . ILE A 1 90 ? 11.039 2.351 2.792 1.00 92.00 90 ILE A C 1
ATOM 701 O O . ILE A 1 90 ? 11.607 1.412 2.240 1.00 92.00 90 ILE A O 1
ATOM 705 N N . VAL A 1 91 ? 11.563 3.582 2.791 1.00 92.00 91 VAL A N 1
ATOM 706 C CA . VAL A 1 91 ? 12.799 3.928 2.067 1.00 92.00 91 VAL A CA 1
ATOM 707 C C . VAL A 1 91 ? 13.978 3.075 2.541 1.00 92.00 91 VAL A C 1
ATOM 709 O O . VAL A 1 91 ? 14.748 2.564 1.728 1.00 92.00 91 VAL A O 1
ATOM 712 N N . LYS A 1 92 ? 14.130 2.879 3.858 1.00 93.69 92 LYS A N 1
ATOM 713 C CA . LYS A 1 92 ? 15.210 2.049 4.417 1.00 93.69 92 LYS A CA 1
ATOM 714 C C . LYS A 1 92 ? 15.088 0.582 4.002 1.00 93.69 92 LYS A C 1
ATOM 716 O O . LYS A 1 92 ? 16.115 -0.069 3.818 1.00 93.69 92 LYS A O 1
ATOM 721 N N . LEU A 1 93 ? 13.867 0.065 3.889 1.00 93.12 93 LEU A N 1
ATOM 722 C CA . LEU A 1 93 ? 13.608 -1.288 3.409 1.00 93.12 93 LEU A CA 1
ATOM 723 C C . LEU A 1 93 ? 13.959 -1.413 1.922 1.00 93.12 93 LEU A C 1
ATOM 725 O O . LEU A 1 93 ? 14.787 -2.249 1.573 1.00 93.12 93 LEU A O 1
ATOM 729 N N . LEU A 1 94 ? 13.393 -0.551 1.074 1.00 91.31 94 LEU A N 1
ATOM 730 C CA . LEU A 1 94 ? 13.555 -0.617 -0.383 1.00 91.31 94 LEU A CA 1
ATOM 731 C C . LEU A 1 94 ? 14.998 -0.355 -0.840 1.00 91.31 94 LEU A C 1
ATOM 733 O O . LEU A 1 94 ? 15.433 -0.908 -1.840 1.00 91.31 94 LEU A O 1
ATOM 737 N N . LYS A 1 95 ? 15.796 0.408 -0.081 1.00 91.12 95 LYS A N 1
ATOM 738 C CA . LYS A 1 95 ? 17.236 0.575 -0.362 1.00 91.12 95 LYS A CA 1
ATOM 739 C C . LYS A 1 95 ? 18.083 -0.675 -0.102 1.00 91.12 95 LYS A C 1
ATOM 741 O O . LYS A 1 95 ? 19.231 -0.718 -0.529 1.00 91.12 95 LYS A O 1
ATOM 746 N N . ARG A 1 96 ? 17.579 -1.644 0.667 1.00 90.62 96 ARG A N 1
ATOM 747 C CA . ARG A 1 96 ? 18.342 -2.831 1.097 1.00 90.62 96 ARG A CA 1
ATOM 748 C C . ARG A 1 96 ? 18.035 -4.080 0.289 1.00 90.62 96 ARG A C 1
ATOM 750 O O . ARG A 1 96 ? 18.730 -5.077 0.458 1.00 90.62 96 ARG A O 1
ATOM 757 N N . ILE A 1 97 ? 16.985 -4.053 -0.521 1.00 85.06 97 ILE A N 1
ATOM 758 C CA . ILE A 1 97 ? 16.592 -5.213 -1.310 1.00 85.06 97 ILE A CA 1
ATOM 759 C C . ILE A 1 97 ? 17.325 -5.221 -2.643 1.00 85.06 97 ILE A C 1
ATOM 761 O O . ILE A 1 97 ? 17.572 -4.183 -3.252 1.00 85.06 97 ILE A O 1
ATOM 765 N N . THR A 1 98 ? 17.612 -6.424 -3.116 1.00 81.44 98 THR A N 1
ATOM 766 C CA . THR A 1 98 ? 17.913 -6.676 -4.518 1.00 81.44 98 THR A CA 1
ATOM 767 C C . THR A 1 98 ? 16.756 -7.515 -5.036 1.00 81.44 98 THR A C 1
ATOM 769 O O . THR A 1 98 ? 16.650 -8.679 -4.638 1.00 81.44 98 THR A O 1
ATOM 772 N N . PRO A 1 99 ? 15.831 -6.933 -5.821 1.00 79.00 99 PRO A N 1
ATOM 773 C CA . PRO A 1 99 ? 14.714 -7.696 -6.348 1.00 79.00 99 PRO A CA 1
ATOM 774 C C . PRO A 1 99 ? 15.235 -8.867 -7.194 1.00 79.00 99 PRO A C 1
ATOM 776 O O . PRO A 1 99 ? 16.310 -8.766 -7.797 1.00 79.00 99 PRO A O 1
ATOM 779 N N . PRO A 1 100 ? 14.496 -9.988 -7.246 1.00 79.12 100 PRO A N 1
ATOM 780 C CA . PRO A 1 100 ? 14.802 -11.056 -8.184 1.00 79.12 100 PRO A CA 1
ATOM 781 C C . PRO A 1 100 ? 14.766 -10.512 -9.617 1.00 79.12 100 PRO A C 1
ATOM 783 O O . PRO A 1 100 ? 14.258 -9.422 -9.881 1.00 79.12 100 PRO A O 1
ATOM 786 N N . LYS A 1 101 ? 15.304 -11.273 -10.572 1.00 85.62 101 LYS A N 1
ATOM 787 C CA . LYS A 1 101 ? 15.249 -10.880 -11.982 1.00 85.62 101 LYS A CA 1
ATOM 788 C C . LYS A 1 101 ? 13.786 -10.837 -12.447 1.00 85.62 101 LYS A C 1
ATOM 790 O O . LYS A 1 101 ? 13.205 -11.883 -12.716 1.00 85.62 101 LYS A O 1
ATOM 795 N N . VAL A 1 102 ? 13.231 -9.632 -12.542 1.00 83.62 102 VAL A N 1
ATOM 796 C CA . VAL A 1 102 ? 11.873 -9.347 -13.030 1.00 83.62 102 VAL A CA 1
ATOM 797 C C . VAL A 1 102 ? 11.909 -8.861 -14.480 1.00 83.62 102 VAL A C 1
ATOM 799 O O . VAL A 1 102 ? 12.894 -8.253 -14.918 1.00 83.62 102 VAL A O 1
ATOM 802 N N . LYS A 1 103 ? 10.858 -9.165 -15.245 1.00 82.69 103 LYS A N 1
ATOM 803 C CA . LYS A 1 103 ? 10.771 -8.903 -16.696 1.00 82.69 103 LYS A CA 1
ATOM 804 C C . LYS A 1 103 ? 10.079 -7.581 -17.044 1.00 82.69 103 LYS A C 1
ATOM 806 O O . LYS A 1 103 ? 10.305 -7.023 -18.126 1.00 82.69 103 LYS A O 1
ATOM 811 N N . ASN A 1 104 ? 9.197 -7.107 -16.172 1.00 80.62 104 ASN A N 1
ATOM 812 C CA . ASN A 1 104 ? 8.335 -5.951 -16.401 1.00 80.62 104 ASN A CA 1
ATOM 813 C C . ASN A 1 104 ? 7.991 -5.234 -15.082 1.00 80.62 104 ASN A C 1
ATOM 815 O O . ASN A 1 104 ? 8.416 -5.650 -14.003 1.00 80.62 104 ASN A O 1
ATOM 819 N N . GLU A 1 105 ? 7.250 -4.132 -15.205 1.00 81.62 105 GLU A N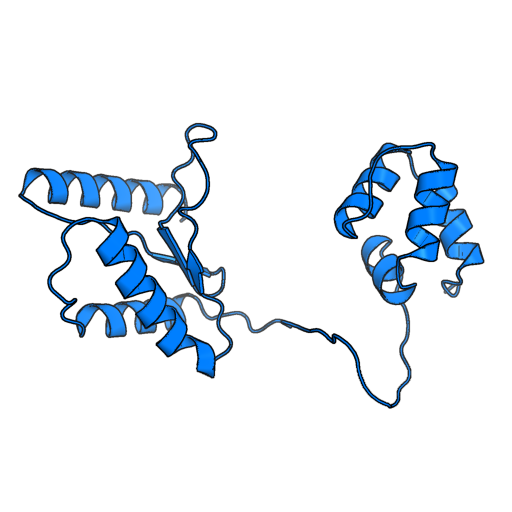 1
ATOM 820 C CA . GLU A 1 105 ? 6.783 -3.310 -14.084 1.00 81.62 105 GLU A CA 1
ATOM 821 C C . GLU A 1 105 ? 5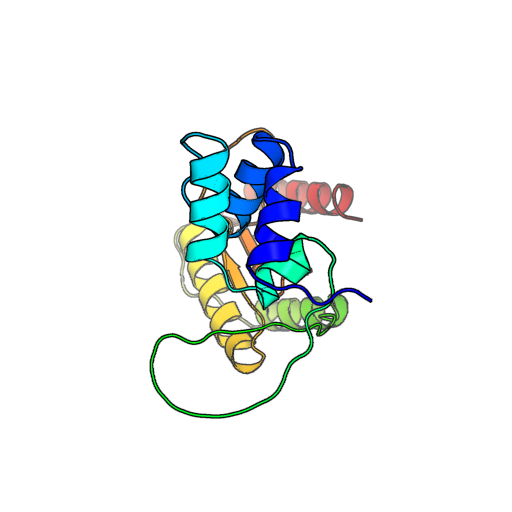.812 -4.078 -13.180 1.00 81.62 105 GLU A C 1
ATOM 823 O O . GLU A 1 105 ? 5.990 -4.052 -11.969 1.00 81.62 105 GLU A O 1
ATOM 828 N N . ASP A 1 106 ? 4.898 -4.871 -13.748 1.00 80.31 106 ASP A N 1
ATOM 829 C CA . ASP A 1 106 ? 3.931 -5.673 -12.982 1.00 80.31 106 ASP A CA 1
ATOM 830 C C . ASP A 1 106 ? 4.606 -6.695 -12.046 1.00 80.31 106 ASP A C 1
ATOM 832 O O . ASP A 1 106 ? 4.217 -6.855 -10.890 1.00 80.31 106 ASP A O 1
ATOM 836 N N . GLU A 1 107 ? 5.644 -7.398 -12.520 1.00 83.06 107 GLU A N 1
ATOM 837 C CA . GLU A 1 107 ? 6.413 -8.341 -11.696 1.00 83.06 107 GLU A CA 1
ATOM 838 C C . GLU A 1 107 ? 7.196 -7.613 -10.589 1.00 83.06 107 GLU A C 1
ATOM 840 O O . GLU A 1 107 ? 7.332 -8.137 -9.478 1.00 83.06 107 GLU A O 1
ATOM 845 N N . LEU A 1 108 ? 7.699 -6.405 -10.875 1.00 85.44 108 LEU A N 1
ATOM 846 C CA . LEU A 1 108 ? 8.348 -5.554 -9.879 1.00 85.44 108 LEU A CA 1
ATOM 847 C C . LEU A 1 108 ? 7.340 -5.076 -8.823 1.00 85.44 108 LEU A C 1
ATOM 849 O O . LEU A 1 108 ? 7.639 -5.157 -7.629 1.00 85.44 108 LEU A O 1
ATOM 853 N N . GLU A 1 109 ? 6.154 -4.632 -9.245 1.00 86.56 109 GLU A N 1
ATOM 854 C CA . GLU A 1 109 ? 5.061 -4.208 -8.367 1.00 86.56 109 GLU A CA 1
ATOM 855 C C . GLU A 1 109 ? 4.626 -5.348 -7.456 1.00 86.56 109 GLU A C 1
ATOM 857 O O . GLU A 1 109 ? 4.612 -5.185 -6.236 1.00 86.56 109 GLU A O 1
ATOM 862 N N . LEU A 1 110 ? 4.373 -6.532 -8.018 1.00 84.88 110 LEU A N 1
ATOM 863 C CA . LEU A 1 110 ? 3.963 -7.705 -7.252 1.00 84.88 110 LEU A CA 1
ATOM 864 C C . LEU A 1 110 ? 5.002 -8.086 -6.188 1.00 84.88 110 LEU A C 1
ATOM 866 O O . LEU A 1 110 ? 4.649 -8.387 -5.043 1.00 84.88 110 LEU A O 1
ATOM 870 N N . TYR A 1 111 ? 6.289 -8.048 -6.544 1.00 87.81 111 TYR A N 1
ATOM 871 C CA . TYR A 1 111 ? 7.372 -8.324 -5.603 1.00 87.81 111 TYR A CA 1
ATOM 872 C C . TYR A 1 111 ? 7.421 -7.293 -4.465 1.00 87.81 111 TYR A C 1
ATOM 874 O O . TYR A 1 111 ? 7.475 -7.665 -3.287 1.00 87.81 111 TYR A O 1
ATOM 882 N N . VAL A 1 112 ? 7.380 -5.999 -4.798 1.00 89.00 112 VAL A N 1
ATOM 883 C CA . VAL A 1 112 ? 7.428 -4.914 -3.807 1.00 89.00 112 VAL A CA 1
ATOM 884 C C . VAL A 1 112 ? 6.181 -4.923 -2.921 1.00 89.00 112 VAL A C 1
ATOM 886 O O . VAL A 1 112 ? 6.302 -4.761 -1.704 1.00 89.00 112 VAL A O 1
ATOM 889 N N . LEU A 1 113 ? 5.003 -5.188 -3.488 1.00 87.88 113 LEU A N 1
ATOM 890 C CA . LEU A 1 113 ? 3.747 -5.335 -2.759 1.00 87.88 113 LEU A CA 1
ATOM 891 C C . LEU A 1 113 ? 3.852 -6.440 -1.705 1.00 87.88 113 LEU A C 1
ATOM 893 O O . LEU A 1 113 ? 3.603 -6.185 -0.525 1.00 87.88 113 LEU A O 1
ATOM 897 N N . GLY A 1 114 ? 4.281 -7.641 -2.106 1.00 84.75 114 GLY A N 1
ATOM 898 C CA . GLY A 1 114 ? 4.437 -8.775 -1.193 1.00 84.75 114 GLY A CA 1
ATOM 899 C C . GLY A 1 114 ? 5.460 -8.502 -0.084 1.00 84.75 114 GLY A C 1
ATOM 900 O O . GLY A 1 114 ? 5.217 -8.811 1.086 1.00 84.75 114 GLY A O 1
ATOM 901 N N . LEU A 1 115 ? 6.578 -7.851 -0.422 1.00 91.62 115 LEU A N 1
ATOM 902 C CA . LEU A 1 115 ? 7.594 -7.438 0.548 1.00 91.62 115 LEU A CA 1
ATOM 903 C C . LEU A 1 115 ? 7.028 -6.463 1.593 1.00 91.62 115 LEU A C 1
ATOM 905 O O . LEU A 1 115 ? 7.244 -6.642 2.797 1.00 91.62 115 LEU A O 1
ATOM 909 N N . LEU A 1 116 ? 6.317 -5.426 1.143 1.00 90.50 116 LEU A N 1
ATOM 910 C CA . LEU A 1 116 ? 5.719 -4.420 2.019 1.00 90.50 116 LEU A CA 1
ATOM 911 C C . LEU A 1 116 ? 4.622 -5.041 2.890 1.00 90.50 116 LEU A C 1
ATOM 913 O O . LEU A 1 116 ? 4.627 -4.834 4.105 1.00 90.50 116 LEU A O 1
ATOM 917 N N . GLN A 1 117 ? 3.744 -5.865 2.313 1.00 88.06 117 GLN A N 1
ATOM 918 C CA . GLN A 1 117 ? 2.721 -6.606 3.056 1.00 88.06 117 GLN A CA 1
ATOM 919 C C . GLN A 1 117 ? 3.348 -7.467 4.156 1.00 88.06 117 GLN A C 1
ATOM 921 O O . GLN A 1 117 ? 2.955 -7.358 5.318 1.00 88.06 117 GLN A O 1
ATOM 926 N N . GLY A 1 118 ? 4.383 -8.249 3.835 1.00 84.75 118 GLY A N 1
ATOM 927 C CA . GLY A 1 118 ? 5.094 -9.067 4.818 1.00 84.75 118 GLY A CA 1
ATOM 928 C C . GLY A 1 118 ? 5.734 -8.235 5.935 1.00 84.75 118 GLY A C 1
ATOM 929 O O . GLY A 1 118 ? 5.607 -8.565 7.117 1.00 84.75 118 GLY A O 1
ATOM 930 N N . LYS A 1 119 ? 6.374 -7.109 5.587 1.00 91.31 119 LYS A N 1
ATOM 931 C CA . LYS A 1 119 ? 7.004 -6.209 6.565 1.00 91.31 119 LYS A CA 1
ATOM 932 C C . LYS A 1 119 ? 5.989 -5.604 7.537 1.00 91.31 119 LYS A C 1
ATOM 934 O O . LYS A 1 119 ? 6.271 -5.493 8.735 1.00 91.31 119 LYS A O 1
ATOM 939 N N . PHE A 1 120 ? 4.842 -5.176 7.020 1.00 90.19 120 PHE A N 1
ATOM 940 C CA . PHE A 1 120 ? 3.881 -4.349 7.743 1.00 90.19 120 PHE A CA 1
ATOM 941 C C . PHE A 1 120 ? 2.698 -5.124 8.338 1.00 90.19 120 PHE A C 1
ATOM 943 O O . PHE A 1 120 ? 2.024 -4.590 9.226 1.00 90.19 120 PHE A O 1
ATOM 950 N N . ALA A 1 121 ? 2.522 -6.401 7.980 1.00 82.88 121 ALA A N 1
ATOM 951 C CA . ALA A 1 121 ? 1.507 -7.291 8.550 1.00 82.88 121 ALA A CA 1
ATOM 952 C C . ALA A 1 121 ? 1.566 -7.342 10.086 1.00 82.88 121 ALA A C 1
ATOM 954 O O . ALA A 1 121 ? 0.552 -7.159 10.761 1.00 82.88 121 ALA A O 1
ATOM 955 N N . SER A 1 122 ? 2.768 -7.491 10.656 1.00 78.69 122 SER A N 1
ATOM 956 C CA . SER A 1 122 ? 2.975 -7.524 12.116 1.00 78.69 122 SER A CA 1
ATOM 957 C C . SER A 1 122 ? 2.570 -6.221 12.821 1.00 78.69 122 SER A C 1
ATOM 959 O O . SER A 1 122 ? 2.142 -6.239 13.975 1.00 78.69 122 SER A O 1
ATOM 961 N N . LYS A 1 123 ? 2.645 -5.086 12.115 1.00 83.38 123 LYS A N 1
ATOM 962 C CA . LYS A 1 123 ? 2.253 -3.755 12.609 1.00 83.38 123 LYS A CA 1
ATOM 963 C C . LYS A 1 123 ? 0.785 -3.428 12.331 1.00 83.38 123 LYS A C 1
ATOM 965 O O . LYS A 1 123 ? 0.316 -2.337 12.669 1.00 83.38 123 LYS A O 1
ATOM 970 N N . LYS A 1 124 ? 0.053 -4.358 11.705 1.00 83.31 124 LYS A N 1
ATOM 971 C CA . LYS A 1 124 ? -1.324 -4.177 11.230 1.00 83.31 124 LYS A CA 1
ATOM 972 C C . LYS A 1 124 ? -1.467 -2.970 10.293 1.00 83.31 124 LYS A C 1
ATOM 974 O O . LYS A 1 124 ? -2.535 -2.369 10.247 1.00 83.31 124 LYS A O 1
ATOM 979 N N . ILE A 1 125 ? -0.390 -2.530 9.640 1.00 83.44 125 ILE A N 1
ATOM 980 C CA . ILE A 1 125 ? -0.432 -1.413 8.687 1.00 83.44 125 ILE A CA 1
ATOM 981 C C . ILE A 1 125 ? -0.860 -1.996 7.343 1.00 83.44 125 ILE A C 1
ATOM 983 O O . ILE A 1 125 ? -0.282 -2.979 6.886 1.00 83.44 125 ILE A O 1
ATOM 987 N N . GLU A 1 126 ? -1.901 -1.417 6.758 1.00 84.19 126 GLU A N 1
ATOM 988 C CA . GLU A 1 126 ? -2.462 -1.880 5.493 1.00 84.19 126 GLU A CA 1
ATOM 989 C C . GLU A 1 126 ? -1.539 -1.516 4.326 1.00 84.19 126 GLU A C 1
ATOM 991 O O . GLU A 1 126 ? -0.925 -0.451 4.328 1.00 84.19 126 GLU A O 1
ATOM 996 N N . VAL A 1 127 ? -1.430 -2.403 3.341 1.00 83.94 127 VAL A N 1
ATOM 997 C CA . VAL A 1 127 ? -0.690 -2.169 2.098 1.00 83.94 127 VAL A CA 1
ATOM 998 C C . VAL A 1 127 ? -1.612 -2.567 0.955 1.00 83.94 127 VAL A C 1
ATOM 1000 O O . VAL A 1 127 ? -1.963 -3.743 0.830 1.00 83.94 127 VAL A O 1
ATOM 1003 N N . VAL A 1 128 ? -2.015 -1.583 0.157 1.00 82.06 128 VAL A N 1
ATOM 1004 C CA . VAL A 1 128 ? -3.058 -1.722 -0.861 1.00 82.06 128 VAL A CA 1
ATOM 1005 C C . VAL A 1 128 ? -2.449 -1.496 -2.245 1.00 82.06 128 VAL A C 1
ATOM 1007 O O . VAL A 1 128 ? -1.882 -0.421 -2.457 1.00 82.06 128 VAL A O 1
ATOM 1010 N N . PRO A 1 129 ? -2.564 -2.454 -3.183 1.00 79.81 129 PRO A N 1
ATOM 1011 C CA . PRO A 1 129 ? -2.290 -2.195 -4.589 1.00 79.81 129 PRO A CA 1
ATOM 1012 C C . PRO A 1 129 ? -3.420 -1.347 -5.166 1.00 79.81 129 PRO A C 1
ATOM 1014 O O . PRO A 1 129 ? -4.600 -1.590 -4.904 1.00 79.81 129 PRO A O 1
ATOM 1017 N N . GLN A 1 130 ? -3.065 -0.344 -5.944 1.00 72.62 130 GLN A N 1
ATOM 1018 C CA . GLN A 1 130 ? -4.012 0.597 -6.532 1.00 72.62 130 GLN A CA 1
ATOM 1019 C C . GLN A 1 130 ? -4.095 0.434 -8.063 1.00 72.62 130 GLN A C 1
ATOM 1021 O O . GLN A 1 130 ? -5.007 0.979 -8.679 1.00 72.62 130 GLN A O 1
ATOM 1026 N N . THR A 1 131 ? -3.249 -0.416 -8.664 1.00 56.16 131 THR A N 1
ATOM 1027 C CA . THR A 1 131 ? -3.162 -0.683 -10.117 1.00 56.16 131 THR A CA 1
ATOM 1028 C C . THR A 1 131 ? -4.289 -1.565 -10.690 1.00 56.16 131 THR A C 1
ATOM 1030 O O . THR A 1 131 ? -4.226 -2.023 -11.827 1.00 56.16 131 THR A O 1
ATOM 1033 N N . ILE A 1 132 ? -5.394 -1.789 -9.971 1.00 43.19 132 ILE A N 1
ATOM 1034 C CA . ILE A 1 132 ? -6.538 -2.563 -10.495 1.00 43.19 132 ILE A CA 1
ATOM 1035 C C . ILE A 1 132 ? -7.765 -1.664 -10.661 1.00 43.19 132 ILE A C 1
ATOM 1037 O O . ILE A 1 132 ? -8.784 -1.865 -10.009 1.00 43.19 132 ILE A O 1
ATOM 1041 N N . ALA A 1 133 ? -7.668 -0.665 -11.543 1.00 31.06 133 ALA A N 1
ATOM 1042 C CA . ALA A 1 133 ? -8.774 -0.206 -12.390 1.00 31.06 133 ALA A CA 1
ATOM 1043 C C . ALA A 1 133 ? -8.330 0.941 -13.313 1.00 31.06 133 ALA A C 1
ATOM 1045 O O . ALA A 1 133 ? -8.180 2.074 -12.884 1.00 31.06 133 ALA A O 1
ATOM 1046 N N . VAL A 1 134 ? -8.207 0.627 -14.604 1.00 38.94 134 VAL A N 1
ATOM 1047 C CA . VAL A 1 134 ? -8.724 1.401 -15.747 1.00 38.94 134 VAL A CA 1
ATOM 1048 C C . VAL A 1 134 ? -8.678 2.927 -15.621 1.00 38.94 134 VAL A C 1
ATOM 1050 O O . VAL A 1 134 ? -9.434 3.520 -14.858 1.00 38.94 134 VAL A O 1
ATOM 1053 N N . SER A 1 135 ? -7.930 3.556 -16.530 1.00 40.62 135 SER A N 1
ATOM 1054 C CA . SER A 1 135 ? -8.002 4.978 -16.875 1.00 40.62 135 SER A CA 1
ATOM 1055 C C . SER A 1 135 ? -9.438 5.542 -16.849 1.00 40.62 135 SER A C 1
ATOM 1057 O O . SER A 1 135 ? -10.138 5.580 -17.863 1.00 40.62 135 SER A O 1
ATOM 1059 N N . ARG A 1 136 ? -9.890 6.040 -15.699 1.00 36.56 136 ARG A N 1
ATOM 1060 C CA . ARG A 1 136 ? -11.047 6.930 -15.592 1.00 36.56 136 ARG A CA 1
ATOM 1061 C C . ARG A 1 136 ? -10.518 8.340 -15.407 1.00 36.56 136 ARG A C 1
ATOM 1063 O O . ARG A 1 136 ? -10.514 8.876 -14.313 1.00 36.56 136 ARG A O 1
ATOM 1070 N N . GLY A 1 137 ? -10.058 8.893 -16.531 1.00 36.59 137 GLY A N 1
ATOM 1071 C CA . GLY A 1 137 ? -9.793 10.316 -16.735 1.00 36.59 137 GLY A CA 1
ATOM 1072 C C . GLY A 1 137 ? -8.640 10.893 -15.916 1.00 36.59 137 GLY A C 1
ATOM 1073 O O . GLY A 1 137 ? -8.784 11.087 -14.726 1.00 36.59 137 GLY A O 1
ATOM 1074 N N . LYS A 1 138 ? -7.536 11.254 -16.587 1.00 44.12 138 LYS A N 1
ATOM 1075 C CA . LYS A 1 138 ? -6.523 12.278 -16.215 1.00 44.12 138 LYS A CA 1
ATOM 1076 C C . LYS A 1 138 ? -5.926 12.308 -14.789 1.00 44.12 138 LYS A C 1
ATOM 1078 O O . LYS A 1 138 ? -5.077 13.163 -14.546 1.00 44.12 138 LYS A O 1
ATOM 1083 N N . THR A 1 139 ? -6.281 11.403 -13.888 1.00 51.69 139 THR A N 1
ATOM 1084 C CA . THR A 1 139 ? -5.737 11.311 -12.531 1.00 51.69 139 THR A CA 1
ATOM 1085 C C . THR A 1 139 ? -4.795 10.120 -12.482 1.00 51.69 139 THR A C 1
ATOM 1087 O O . THR A 1 139 ? -5.211 8.978 -12.648 1.00 51.69 139 THR A O 1
ATOM 1090 N N . THR A 1 140 ? -3.506 10.407 -12.349 1.00 56.31 140 THR A N 1
ATOM 1091 C CA . THR A 1 140 ? -2.451 9.418 -12.140 1.00 56.31 140 THR A CA 1
ATOM 1092 C C . THR A 1 140 ? -2.600 8.851 -10.727 1.00 56.31 140 THR A C 1
ATOM 1094 O O . THR A 1 140 ? -2.611 9.617 -9.761 1.00 56.31 140 THR A O 1
ATOM 1097 N N . GLN A 1 141 ? -2.807 7.540 -10.621 1.00 66.44 141 GLN A N 1
ATOM 1098 C CA . GLN A 1 141 ? -2.982 6.817 -9.363 1.00 66.44 141 GLN A CA 1
ATOM 1099 C C . GLN A 1 141 ? -1.660 6.102 -9.046 1.00 66.44 141 GLN A C 1
ATOM 1101 O O . GLN A 1 141 ? -1.104 5.502 -9.962 1.00 66.44 141 GLN A O 1
ATOM 1106 N N . PRO A 1 142 ? -1.141 6.193 -7.808 1.00 71.25 142 PRO A N 1
ATOM 1107 C CA . PRO A 1 142 ? 0.106 5.524 -7.436 1.00 71.25 142 PRO A CA 1
ATOM 1108 C C . PRO A 1 142 ? -0.069 4.006 -7.448 1.00 71.25 142 PRO A C 1
ATOM 1110 O O . PRO A 1 142 ? -1.180 3.551 -7.208 1.00 71.25 142 PRO A O 1
ATOM 1113 N N . ASP A 1 143 ? 1.004 3.236 -7.625 1.00 79.12 143 ASP A N 1
ATOM 1114 C CA . ASP A 1 143 ? 0.917 1.768 -7.713 1.00 79.12 143 ASP A CA 1
ATOM 1115 C C . ASP A 1 143 ? 0.539 1.109 -6.372 1.00 79.12 143 ASP A C 1
ATOM 1117 O O . ASP A 1 143 ? -0.311 0.218 -6.300 1.00 79.12 143 ASP A O 1
ATOM 1121 N N . ILE A 1 144 ? 1.142 1.562 -5.265 1.00 85.62 144 ILE A N 1
ATOM 1122 C CA . ILE A 1 144 ? 0.932 0.988 -3.925 1.00 85.62 144 ILE A CA 1
ATOM 1123 C C . ILE A 1 144 ? 0.713 2.099 -2.894 1.00 85.62 144 ILE A C 1
ATOM 1125 O O . ILE A 1 144 ? 1.427 3.100 -2.866 1.00 85.62 144 ILE A O 1
ATOM 1129 N N . VAL A 1 145 ? -0.231 1.897 -1.970 1.00 85.06 145 VAL A N 1
ATOM 1130 C CA . VAL A 1 145 ? -0.454 2.775 -0.809 1.00 85.06 145 VAL A CA 1
ATOM 1131 C C . VAL A 1 145 ? -0.235 2.005 0.490 1.00 85.06 145 VAL A C 1
ATOM 1133 O O . VAL A 1 145 ? -0.834 0.955 0.717 1.00 85.06 145 VAL A O 1
ATOM 1136 N N . VAL A 1 146 ? 0.603 2.548 1.375 1.00 83.38 146 VAL A N 1
ATOM 1137 C CA . VAL A 1 146 ? 0.922 1.984 2.693 1.00 83.38 146 VAL A CA 1
ATOM 1138 C C . VAL A 1 146 ? 0.324 2.859 3.792 1.00 83.38 146 VAL A C 1
ATOM 1140 O O . VAL A 1 146 ? 0.589 4.059 3.880 1.00 83.38 146 VAL A O 1
ATOM 1143 N N . GLY A 1 147 ? -0.488 2.248 4.653 1.00 80.94 147 GLY A N 1
ATOM 1144 C CA . GLY A 1 147 ? -1.103 2.880 5.819 1.00 80.94 147 GLY A CA 1
ATOM 1145 C C . GLY A 1 147 ? -2.046 4.036 5.495 1.00 80.94 147 GLY A C 1
ATOM 1146 O O . GLY A 1 147 ? -2.281 4.856 6.374 1.00 80.94 147 GLY A O 1
ATOM 1147 N N . GLY A 1 148 ? -2.521 4.141 4.248 1.00 77.38 148 GLY A N 1
ATOM 1148 C CA . GLY A 1 148 ? -3.312 5.280 3.768 1.00 77.38 148 GLY A CA 1
ATOM 1149 C C . GLY A 1 148 ? -2.550 6.611 3.730 1.00 77.38 148 GLY A C 1
ATOM 1150 O O . GLY A 1 148 ? -3.171 7.644 3.519 1.00 77.38 148 GLY A O 1
ATOM 1151 N N . ALA A 1 149 ? -1.231 6.594 3.955 1.00 82.38 149 ALA A N 1
ATOM 1152 C CA . ALA A 1 149 ? -0.435 7.797 4.204 1.00 82.38 149 ALA A CA 1
ATOM 1153 C C . ALA A 1 149 ? 0.809 7.915 3.312 1.00 82.38 149 ALA A C 1
ATOM 1155 O O . ALA A 1 149 ? 1.295 9.020 3.093 1.00 82.38 149 ALA A O 1
ATOM 1156 N N . VAL A 1 150 ? 1.350 6.800 2.808 1.00 83.19 150 VAL A N 1
ATOM 1157 C CA . VAL A 1 150 ? 2.534 6.805 1.936 1.00 83.19 150 VAL A CA 1
ATOM 1158 C C . VAL A 1 150 ? 2.204 6.125 0.616 1.00 83.19 150 VAL A C 1
ATOM 1160 O O . VAL A 1 150 ? 1.815 4.959 0.608 1.00 83.19 150 VAL A O 1
ATOM 1163 N N . ALA A 1 151 ? 2.396 6.842 -0.488 1.00 85.56 151 ALA A N 1
ATOM 1164 C CA . ALA A 1 151 ? 2.322 6.300 -1.838 1.00 85.56 151 ALA A CA 1
ATOM 1165 C C . ALA A 1 151 ? 3.703 5.805 -2.296 1.00 85.56 151 ALA A C 1
ATOM 1167 O O . ALA A 1 151 ? 4.725 6.438 -2.023 1.00 85.56 151 ALA A O 1
ATOM 1168 N N . VAL A 1 152 ? 3.725 4.672 -2.991 1.00 84.50 152 VAL A N 1
ATOM 1169 C CA . VAL A 1 152 ? 4.911 4.092 -3.621 1.00 84.50 152 VAL A CA 1
ATOM 1170 C C . VAL A 1 152 ? 4.594 3.909 -5.098 1.00 84.50 152 VAL A C 1
ATOM 1172 O O . VAL A 1 152 ? 3.689 3.161 -5.449 1.00 84.50 152 VAL A O 1
ATOM 1175 N N . GLU A 1 153 ? 5.354 4.610 -5.929 1.00 84.62 153 GLU A N 1
ATOM 1176 C CA . GLU A 1 153 ? 5.353 4.479 -7.384 1.00 84.62 153 GLU A CA 1
ATOM 1177 C C . GLU A 1 153 ? 6.606 3.703 -7.793 1.00 84.62 153 GLU A C 1
ATOM 1179 O O . GLU A 1 153 ? 7.704 3.944 -7.272 1.00 84.62 153 GLU A O 1
ATOM 1184 N N . LEU A 1 154 ? 6.448 2.778 -8.728 1.00 85.00 154 LEU A N 1
ATOM 1185 C CA . LEU A 1 154 ? 7.493 1.922 -9.252 1.00 85.00 154 LEU A CA 1
ATOM 1186 C C . LEU A 1 154 ? 7.650 2.182 -10.744 1.00 85.00 154 LEU A C 1
ATOM 1188 O O . LEU A 1 154 ? 6.692 2.385 -11.483 1.00 85.00 154 LEU A O 1
ATOM 1192 N N . LYS A 1 155 ? 8.902 2.191 -11.197 1.00 82.94 155 LYS A N 1
ATOM 1193 C CA . LYS A 1 155 ? 9.231 2.270 -12.617 1.00 82.94 155 LYS A CA 1
ATOM 1194 C C . LYS A 1 155 ? 10.280 1.233 -12.953 1.00 82.94 155 LYS A C 1
ATOM 1196 O O . LYS A 1 155 ? 11.344 1.194 -12.328 1.00 82.94 155 LYS A O 1
ATOM 1201 N N . TYR A 1 156 ? 9.986 0.391 -13.938 1.00 83.06 156 TYR A N 1
ATOM 1202 C CA . TYR A 1 156 ? 10.953 -0.572 -14.454 1.00 83.06 156 TYR A CA 1
ATOM 1203 C C . TYR A 1 156 ? 11.827 0.082 -15.532 1.00 83.06 156 TYR A C 1
ATOM 1205 O O . TYR A 1 156 ? 11.418 0.230 -16.680 1.00 83.06 156 TYR A O 1
ATOM 1213 N N . ILE A 1 157 ? 13.044 0.480 -15.154 1.00 81.75 157 ILE A N 1
ATOM 1214 C CA . ILE A 1 157 ? 13.973 1.200 -16.036 1.00 81.75 157 ILE A CA 1
ATOM 1215 C C . ILE A 1 157 ? 14.745 0.199 -16.905 1.00 81.75 157 ILE A C 1
ATOM 1217 O O . ILE A 1 157 ? 15.562 -0.567 -16.387 1.00 81.75 157 ILE A O 1
ATOM 1221 N N . ARG A 1 158 ? 14.521 0.215 -18.227 1.00 77.75 158 ARG A N 1
ATOM 1222 C CA . ARG A 1 158 ? 15.296 -0.591 -19.194 1.00 77.75 158 ARG A CA 1
ATOM 1223 C C . ARG A 1 158 ? 16.457 0.187 -19.811 1.00 77.75 158 ARG A C 1
ATOM 1225 O O . ARG A 1 158 ? 17.432 -0.426 -20.237 1.00 77.75 158 ARG A O 1
ATOM 1232 N N . GLY A 1 159 ? 16.364 1.516 -19.837 1.00 78.25 159 GLY A N 1
ATOM 1233 C CA . GLY A 1 159 ? 17.382 2.423 -20.371 1.00 78.25 159 GLY A CA 1
ATOM 1234 C C . GLY A 1 159 ? 17.238 3.851 -19.837 1.00 78.25 159 GLY A C 1
ATOM 1235 O O . GLY A 1 159 ? 16.378 4.126 -19.003 1.00 78.25 159 GLY A O 1
ATOM 1236 N N . SER A 1 160 ? 18.083 4.767 -20.318 1.00 72.50 160 SER A N 1
ATOM 1237 C CA . SER A 1 160 ? 18.125 6.173 -19.875 1.00 72.50 160 SER A CA 1
ATOM 1238 C C . SER A 1 160 ? 16.787 6.900 -20.028 1.00 72.50 160 SER A C 1
ATOM 1240 O O . SER A 1 160 ? 16.363 7.605 -19.116 1.00 72.50 160 SER A O 1
ATOM 1242 N N . ASP A 1 161 ? 16.081 6.662 -21.131 1.00 73.06 161 ASP A N 1
ATOM 1243 C CA . ASP A 1 161 ? 14.838 7.369 -21.461 1.00 73.06 161 ASP A CA 1
ATOM 1244 C C . ASP A 1 161 ? 13.693 7.032 -20.487 1.00 73.06 161 ASP A C 1
ATOM 1246 O O . ASP A 1 161 ? 12.844 7.875 -20.184 1.00 73.06 161 ASP A O 1
ATOM 1250 N N . ASP A 1 162 ? 13.680 5.804 -19.957 1.00 68.62 162 ASP A N 1
ATOM 1251 C CA . ASP A 1 162 ? 12.707 5.374 -18.947 1.00 68.62 162 ASP A CA 1
ATOM 1252 C C . ASP A 1 162 ? 12.981 6.040 -17.592 1.00 68.62 162 ASP A C 1
ATOM 1254 O O . ASP A 1 162 ? 12.050 6.374 -16.854 1.00 68.62 162 ASP A O 1
ATOM 1258 N N . SER A 1 163 ? 14.259 6.280 -17.279 1.00 69.38 163 SER A N 1
ATOM 1259 C CA . SER A 1 163 ? 14.679 6.956 -16.051 1.00 69.38 163 SER A CA 1
ATOM 1260 C C . SER A 1 163 ? 14.190 8.406 -16.020 1.00 69.38 163 SER A C 1
ATOM 1262 O O . SER A 1 163 ? 13.575 8.831 -15.039 1.00 69.38 163 SER A O 1
ATOM 1264 N N . ASP A 1 164 ? 14.387 9.153 -17.109 1.00 72.62 164 ASP A N 1
ATOM 1265 C CA . ASP A 1 164 ? 13.981 10.563 -17.197 1.00 72.62 164 ASP A CA 1
ATOM 1266 C C . ASP A 1 164 ? 12.456 10.727 -17.104 1.00 72.62 164 ASP A C 1
ATOM 1268 O O . ASP A 1 164 ? 11.945 11.615 -16.411 1.00 72.62 164 ASP A O 1
ATOM 1272 N N . ARG A 1 165 ? 11.701 9.811 -17.728 1.00 72.88 165 ARG A N 1
ATOM 1273 C CA . ARG A 1 165 ? 10.234 9.761 -17.614 1.00 72.88 165 ARG A CA 1
ATOM 1274 C C . ARG A 1 165 ? 9.761 9.436 -16.201 1.00 72.88 165 ARG A C 1
ATOM 1276 O O . ARG A 1 165 ? 8.754 9.996 -15.761 1.00 72.88 165 ARG A O 1
ATOM 1283 N N . GLY A 1 166 ? 10.446 8.532 -15.502 1.00 69.06 166 GLY A N 1
ATOM 1284 C CA . GLY A 1 166 ? 10.137 8.200 -14.111 1.00 69.06 166 GLY A CA 1
ATOM 1285 C C . GLY A 1 166 ? 10.334 9.398 -13.180 1.00 69.06 166 GLY A C 1
ATOM 1286 O O . GLY A 1 166 ? 9.453 9.716 -12.380 1.00 69.06 166 GLY A O 1
ATOM 1287 N N . ILE A 1 167 ? 11.440 10.130 -13.346 1.00 73.44 167 ILE A N 1
ATOM 1288 C CA . ILE A 1 167 ? 11.732 11.346 -12.570 1.00 73.44 167 ILE A CA 1
ATOM 1289 C C . ILE A 1 167 ? 10.672 12.425 -12.823 1.00 73.44 167 ILE A C 1
ATOM 1291 O O . ILE A 1 167 ? 10.143 12.999 -11.870 1.00 73.44 167 ILE A O 1
ATOM 1295 N N . GLY A 1 168 ? 10.306 12.669 -14.087 1.00 74.06 168 GLY A N 1
ATOM 1296 C CA . GLY A 1 168 ? 9.278 13.658 -14.431 1.00 74.06 168 GLY A CA 1
ATOM 1297 C C . GLY A 1 168 ? 7.918 13.373 -13.778 1.00 74.06 168 GLY A C 1
ATOM 1298 O O . GLY A 1 168 ? 7.241 14.294 -13.316 1.00 74.06 168 GLY A O 1
ATOM 1299 N N . GLN A 1 169 ? 7.536 12.098 -13.673 1.00 68.25 169 GLN A N 1
ATOM 1300 C CA . GLN A 1 169 ? 6.308 11.685 -12.985 1.00 68.25 169 GLN A CA 1
ATOM 1301 C C . GLN A 1 169 ? 6.388 11.906 -11.472 1.00 68.25 169 GLN A C 1
ATOM 1303 O O . GLN A 1 169 ? 5.467 12.483 -10.894 1.00 68.25 169 GLN A O 1
ATOM 1308 N N . ALA A 1 170 ? 7.502 11.534 -10.838 1.00 67.44 170 ALA A N 1
ATOM 1309 C CA . ALA A 1 170 ? 7.702 11.749 -9.406 1.00 67.44 170 ALA A CA 1
ATOM 1310 C C . ALA A 1 170 ? 7.630 13.241 -9.026 1.00 67.44 170 ALA A C 1
ATOM 1312 O O . ALA A 1 170 ? 6.963 13.606 -8.057 1.00 67.44 170 ALA A O 1
ATOM 1313 N N . VAL A 1 171 ? 8.247 14.115 -9.831 1.00 74.56 171 VAL A N 1
ATOM 1314 C CA . VAL A 1 171 ? 8.178 15.576 -9.648 1.00 74.56 171 VAL A CA 1
ATOM 1315 C C . VAL A 1 171 ? 6.736 16.081 -9.771 1.00 74.56 171 VAL A C 1
ATOM 1317 O O . VAL A 1 171 ? 6.294 16.898 -8.962 1.00 74.56 171 VAL A O 1
ATOM 1320 N N . LYS A 1 172 ? 5.968 15.565 -10.740 1.00 71.75 172 LYS A N 1
ATOM 1321 C CA . LYS A 1 172 ? 4.556 15.929 -10.915 1.00 71.75 172 LYS A CA 1
ATOM 1322 C C . LYS A 1 172 ? 3.714 15.547 -9.695 1.00 71.75 172 LYS A C 1
ATOM 1324 O O . LYS A 1 172 ? 2.931 16.373 -9.230 1.00 71.75 172 LYS A O 1
ATOM 1329 N N . TYR A 1 173 ? 3.897 14.351 -9.140 1.00 63.94 173 TYR A N 1
ATOM 1330 C CA . TYR A 1 173 ? 3.181 13.938 -7.930 1.00 63.94 173 TYR A CA 1
ATOM 1331 C C . TYR A 1 173 ? 3.523 14.805 -6.719 1.00 63.94 173 TYR A C 1
ATOM 1333 O O . TYR A 1 173 ? 2.611 15.244 -6.023 1.00 63.94 173 TYR A O 1
ATOM 1341 N N . ALA A 1 174 ? 4.803 15.127 -6.518 1.00 66.25 174 ALA A N 1
ATOM 1342 C CA . ALA A 1 174 ? 5.221 16.019 -5.438 1.00 66.25 174 ALA A CA 1
ATOM 1343 C C . ALA A 1 174 ? 4.561 17.409 -5.534 1.00 66.25 174 ALA A C 1
ATOM 1345 O O . ALA A 1 174 ? 4.254 18.016 -4.517 1.00 66.25 174 ALA A O 1
ATOM 1346 N N . SER A 1 175 ? 4.291 17.901 -6.750 1.00 72.06 175 SER A N 1
ATOM 1347 C CA . SER A 1 175 ? 3.581 19.175 -6.949 1.00 72.06 175 SER A CA 1
ATOM 1348 C C . SER A 1 175 ? 2.068 19.104 -6.694 1.00 72.06 175 SER A C 1
ATOM 1350 O O . SER A 1 175 ? 1.448 20.122 -6.398 1.00 72.06 175 SER A O 1
ATOM 1352 N N . MET A 1 176 ? 1.466 17.918 -6.830 1.00 62.25 176 MET A N 1
ATOM 1353 C CA . MET A 1 176 ? 0.027 17.693 -6.638 1.00 62.25 176 MET A CA 1
ATOM 1354 C C . MET A 1 176 ? -0.339 17.401 -5.179 1.00 62.25 176 MET A C 1
ATOM 1356 O O . MET A 1 176 ? -1.477 17.641 -4.782 1.00 62.25 176 MET A O 1
ATOM 1360 N N . TYR A 1 177 ? 0.618 16.900 -4.398 1.00 60.44 177 TYR A N 1
ATOM 1361 C CA . TYR A 1 177 ? 0.439 16.502 -3.004 1.00 60.44 177 TYR A CA 1
ATOM 1362 C C . TYR A 1 177 ? 1.533 17.146 -2.126 1.00 60.44 177 TYR A C 1
ATOM 1364 O O . TYR A 1 177 ? 2.510 16.464 -1.807 1.00 60.44 177 TYR A O 1
ATOM 1372 N N . PRO A 1 178 ? 1.418 18.454 -1.803 1.00 50.66 178 PRO A N 1
ATOM 1373 C CA . PRO A 1 178 ? 2.380 19.169 -0.959 1.00 50.66 178 PRO A CA 1
ATOM 1374 C C . PRO A 1 178 ? 2.371 18.711 0.506 1.00 50.66 178 PRO A C 1
ATOM 1376 O O . PRO A 1 178 ? 1.299 18.289 1.001 1.00 50.66 178 PRO A O 1
#

Sequence (178 aa):
MAKLTRKTAAEFLSELKRDELKEIASMFGLPISGTKDELVSRILSNTKLSDLAKVLGVKPESKQKKDEMSQAKQKKQDSEVDASKLFKEIVKLLKRITPPKVKNEDELELYVLGLLQGKFASKKIEVVPQTIAVSRGKTTQPDIVVGGAVAVELKYIRGSDDSDRGIGQAVKYASMYP